Protein AF-W1XEE5-F1 (afdb_monomer_lite)

pLDDT: mean 86.68, std 12.53, range [45.91, 96.06]

InterPro domains:
  IPR011990 Tetratricopeptide-like helical domain superfamily [G3DSA:1.25.40.10] (1-64)
  IPR011990 Tetratricopeptide-like helical domain superfamily [SSF48452] (1-42)
  IPR051263 Cytochrome c-type biogenesis [PTHR47870] (1-58)

Radius of gyration: 12.19 Å; chains: 1; bounding box: 23×22×40 Å

Secondary structure (DSSP, 8-state):
--HHHHHHHHHHHHHHHHHHHHTT-HHHHHHHHHHHHHTT-TTS-HHHHHHHHHHHHHHHHHH-

Organism: NCBI:txid1403943

Structure (mmCIF, N/CA/C/O backbone):
data_AF-W1XEE5-F1
#
_entry.id   AF-W1XEE5-F1
#
loop_
_atom_site.group_PDB
_atom_site.id
_atom_site.type_symbol
_atom_site.label_atom_id
_atom_site.label_alt_id
_atom_site.label_comp_id
_atom_site.label_asym_id
_atom_site.label_entity_id
_atom_site.label_seq_id
_atom_site.pdbx_PDB_ins_code
_atom_site.Cartn_x
_atom_site.Cartn_y
_atom_site.Cartn_z
_atom_site.occupancy
_atom_site.B_iso_or_equiv
_atom_site.auth_seq_id
_atom_site.auth_comp_id
_atom_site.auth_asym_id
_atom_site.auth_atom_id
_atom_site.pdbx_PDB_model_num
ATOM 1 N N . LYS A 1 1 ? 12.904 -4.856 -25.119 1.00 45.91 1 LYS A N 1
ATOM 2 C CA . LYS A 1 1 ? 13.073 -3.804 -24.085 1.00 45.91 1 LYS A CA 1
ATOM 3 C C . LYS A 1 1 ? 11.760 -3.709 -23.303 1.00 45.91 1 LYS A C 1
ATOM 5 O O . LYS A 1 1 ? 10.871 -3.021 -23.766 1.00 45.91 1 LYS A O 1
ATOM 10 N N . ALA A 1 2 ? 11.606 -4.463 -22.213 1.00 52.88 2 ALA A N 1
ATOM 11 C CA . ALA A 1 2 ? 10.395 -4.457 -21.366 1.00 52.88 2 ALA A CA 1
ATOM 12 C C . ALA A 1 2 ? 10.755 -4.149 -19.898 1.00 52.88 2 ALA A C 1
ATOM 14 O O . ALA A 1 2 ? 10.155 -3.289 -19.275 1.00 52.88 2 ALA A O 1
ATOM 15 N N . LEU A 1 3 ? 11.889 -4.689 -19.437 1.00 55.19 3 LEU A N 1
ATOM 16 C CA . LEU A 1 3 ? 12.429 -4.529 -18.078 1.00 55.19 3 LEU A CA 1
ATOM 17 C C . LEU A 1 3 ? 12.593 -3.082 -17.566 1.00 55.19 3 LEU A C 1
ATOM 19 O O . LEU A 1 3 ? 12.635 -2.869 -16.357 1.00 55.19 3 LEU A O 1
ATOM 23 N N . ALA A 1 4 ? 12.750 -2.093 -18.452 1.00 54.47 4 ALA A N 1
ATOM 24 C CA . ALA A 1 4 ? 12.961 -0.698 -18.053 1.00 54.47 4 ALA A CA 1
ATOM 25 C C . ALA A 1 4 ? 11.655 0.017 -17.665 1.00 54.47 4 ALA A C 1
ATOM 27 O O . ALA A 1 4 ? 11.685 0.884 -16.798 1.00 54.47 4 ALA A O 1
ATOM 28 N N . LEU A 1 5 ? 10.527 -0.362 -18.279 1.00 53.56 5 LEU A N 1
ATOM 29 C CA . LEU A 1 5 ? 9.215 0.202 -17.951 1.00 53.56 5 LEU A CA 1
ATOM 30 C C . LEU A 1 5 ? 8.749 -0.331 -16.588 1.00 53.56 5 LEU A C 1
ATOM 32 O O . LEU A 1 5 ? 8.472 0.467 -15.696 1.00 53.56 5 LEU A O 1
ATOM 36 N N . ASP A 1 6 ? 8.852 -1.648 -16.379 1.00 66.88 6 ASP A N 1
ATOM 37 C CA . ASP A 1 6 ? 8.479 -2.302 -15.114 1.00 66.88 6 ASP A CA 1
ATOM 38 C C . ASP A 1 6 ? 9.286 -1.776 -13.914 1.00 66.88 6 ASP A C 1
ATOM 40 O O . ASP A 1 6 ? 8.782 -1.653 -12.800 1.00 66.88 6 ASP A O 1
ATOM 44 N N . SER A 1 7 ? 10.565 -1.440 -14.123 1.00 67.25 7 SER A N 1
ATOM 45 C CA . SER A 1 7 ? 11.443 -0.966 -13.041 1.00 67.25 7 SER A CA 1
ATOM 46 C C . SER A 1 7 ? 11.054 0.426 -12.535 1.00 67.25 7 SER A C 1
ATOM 48 O O . SER A 1 7 ? 11.105 0.687 -11.329 1.00 67.25 7 SER A O 1
ATOM 50 N N . ASN A 1 8 ? 10.668 1.317 -13.450 1.00 75.56 8 ASN A N 1
ATOM 51 C CA . ASN A 1 8 ? 10.263 2.675 -13.099 1.00 75.56 8 ASN A CA 1
ATOM 52 C C . ASN A 1 8 ? 8.889 2.675 -12.429 1.00 75.56 8 ASN A C 1
ATOM 54 O O . ASN A 1 8 ? 8.684 3.407 -11.464 1.00 75.56 8 ASN A O 1
ATOM 58 N N . GLU A 1 9 ? 7.983 1.817 -12.894 1.00 82.25 9 GLU A N 1
ATOM 59 C CA . GLU A 1 9 ? 6.641 1.680 -12.334 1.00 82.25 9 GLU A CA 1
ATOM 60 C C . GLU A 1 9 ? 6.672 1.153 -10.895 1.00 82.25 9 GLU A C 1
ATOM 62 O O . GLU A 1 9 ? 6.074 1.753 -10.005 1.00 82.25 9 GLU A O 1
ATOM 67 N N . ILE A 1 10 ? 7.461 0.108 -10.625 1.00 85.88 10 ILE A N 1
ATOM 68 C CA . ILE A 1 10 ? 7.637 -0.423 -9.266 1.00 85.88 10 ILE A CA 1
ATOM 69 C C . ILE A 1 10 ? 8.215 0.640 -8.326 1.00 85.88 10 ILE A C 1
ATOM 71 O O . ILE A 1 10 ? 7.734 0.807 -7.207 1.00 85.88 10 ILE A O 1
ATOM 75 N N . THR A 1 11 ? 9.235 1.374 -8.775 1.00 87.81 11 THR A N 1
ATOM 76 C CA . THR A 1 11 ? 9.864 2.425 -7.960 1.00 87.81 11 THR A CA 1
ATOM 77 C C . THR A 1 11 ? 8.876 3.553 -7.659 1.00 87.81 11 THR A C 1
ATOM 79 O O . THR A 1 11 ? 8.792 4.007 -6.519 1.00 87.81 11 THR A O 1
ATOM 82 N N . ALA A 1 12 ? 8.084 3.968 -8.652 1.00 90.56 12 ALA A N 1
ATOM 83 C CA . ALA A 1 12 ? 7.051 4.983 -8.481 1.00 90.56 12 ALA A CA 1
ATOM 84 C C . ALA A 1 12 ? 5.956 4.529 -7.502 1.00 90.56 12 ALA A C 1
ATOM 86 O O . ALA A 1 12 ? 5.600 5.277 -6.595 1.00 90.56 12 ALA A O 1
ATOM 87 N N . LEU A 1 13 ? 5.468 3.290 -7.626 1.00 91.81 13 LEU A N 1
ATOM 88 C CA . LEU A 1 13 ? 4.465 2.729 -6.715 1.00 91.81 13 LEU A CA 1
ATOM 89 C C . LEU A 1 13 ? 4.984 2.624 -5.275 1.00 91.81 13 LEU A C 1
ATOM 91 O O . LEU A 1 13 ? 4.260 2.956 -4.340 1.00 91.81 13 LEU A O 1
ATOM 95 N N . MET A 1 14 ? 6.243 2.218 -5.087 1.00 91.69 14 MET A N 1
ATOM 96 C CA . MET A 1 14 ? 6.876 2.155 -3.763 1.00 91.69 14 MET A CA 1
ATOM 97 C C . MET A 1 14 ? 7.019 3.539 -3.115 1.00 91.69 14 MET A C 1
ATOM 99 O O . MET A 1 14 ? 6.796 3.683 -1.909 1.00 91.69 14 MET A O 1
ATOM 103 N N . LEU A 1 15 ? 7.364 4.561 -3.906 1.00 94.25 15 LEU A N 1
ATOM 104 C CA . LEU A 1 15 ? 7.439 5.951 -3.449 1.00 94.25 15 LEU A CA 1
ATOM 105 C C . LEU A 1 15 ? 6.063 6.488 -3.050 1.00 94.25 15 LEU A C 1
ATOM 107 O O . LEU A 1 15 ? 5.928 7.030 -1.958 1.00 94.25 15 LEU A O 1
ATOM 111 N N . LEU A 1 16 ? 5.040 6.278 -3.884 1.00 95.31 16 LEU A N 1
ATOM 112 C CA . LEU A 1 16 ? 3.662 6.668 -3.574 1.00 95.31 16 LEU A CA 1
ATOM 113 C C . LEU A 1 16 ? 3.143 5.967 -2.313 1.00 95.31 16 LEU A C 1
ATOM 115 O O . LEU A 1 16 ? 2.470 6.589 -1.498 1.00 95.31 16 LEU A O 1
ATOM 119 N N . ALA A 1 17 ? 3.474 4.686 -2.120 1.00 94.69 17 ALA A N 1
ATOM 120 C CA . ALA A 1 17 ? 3.072 3.950 -0.924 1.00 94.69 17 ALA A CA 1
ATOM 121 C C . ALA A 1 17 ? 3.718 4.534 0.339 1.00 94.69 17 ALA A C 1
ATOM 123 O O . ALA A 1 17 ? 3.063 4.678 1.370 1.00 94.69 17 ALA A O 1
ATOM 124 N N . SER A 1 18 ? 4.997 4.902 0.239 1.00 94.00 18 SER A N 1
ATOM 125 C CA . SER A 1 18 ? 5.746 5.524 1.335 1.00 94.00 18 SER A CA 1
ATOM 126 C C . SER A 1 18 ? 5.217 6.922 1.661 1.00 94.00 18 SER A C 1
ATOM 128 O O . SER A 1 18 ? 5.062 7.251 2.832 1.00 94.00 18 SER A O 1
ATOM 130 N N . ASP A 1 19 ? 4.891 7.723 0.645 1.00 96.06 19 ASP A N 1
ATOM 131 C CA . ASP A 1 19 ? 4.266 9.041 0.810 1.00 96.06 19 ASP A CA 1
ATOM 132 C C . ASP A 1 19 ? 2.893 8.932 1.491 1.00 96.06 19 ASP A C 1
ATOM 134 O O . ASP A 1 19 ? 2.651 9.575 2.511 1.00 96.06 19 ASP A O 1
ATOM 138 N N . ALA A 1 20 ? 2.036 8.025 1.016 1.00 95.50 20 ALA A N 1
ATOM 139 C CA . ALA A 1 20 ? 0.748 7.751 1.643 1.00 95.50 20 ALA A CA 1
ATOM 140 C C . ALA A 1 20 ? 0.904 7.312 3.110 1.00 95.50 20 ALA A C 1
ATOM 142 O O . ALA A 1 20 ? 0.181 7.792 3.982 1.00 95.50 20 ALA A O 1
ATOM 143 N N . PHE A 1 21 ? 1.879 6.450 3.410 1.00 94.38 21 PHE A N 1
ATOM 144 C CA . PHE A 1 21 ? 2.165 6.025 4.780 1.00 94.38 21 PHE A CA 1
ATOM 145 C C . PHE A 1 21 ? 2.585 7.200 5.676 1.00 94.38 21 PHE A C 1
ATOM 147 O O . PHE A 1 21 ? 2.099 7.317 6.799 1.00 94.38 21 PHE A O 1
ATOM 154 N N . MET A 1 22 ? 3.445 8.092 5.173 1.00 93.19 22 MET A N 1
ATOM 155 C CA . MET A 1 22 ? 3.892 9.291 5.894 1.00 93.19 22 MET A CA 1
ATOM 156 C C . MET A 1 22 ? 2.751 10.282 6.151 1.00 93.19 22 MET A C 1
ATOM 158 O O . MET A 1 22 ? 2.742 10.950 7.181 1.00 93.19 22 MET A O 1
ATOM 162 N N . GLN A 1 23 ? 1.768 10.345 5.253 1.00 94.81 23 GLN A N 1
ATOM 163 C CA . GLN A 1 23 ? 0.561 11.163 5.409 1.00 94.81 23 GLN A CA 1
ATOM 164 C C . GLN A 1 23 ? -0.509 10.514 6.307 1.00 94.81 23 GLN A C 1
ATOM 166 O O . GLN A 1 23 ? -1.621 11.024 6.393 1.00 94.81 23 GLN A O 1
ATOM 171 N N . ALA A 1 24 ? -0.197 9.390 6.965 1.00 94.00 24 ALA A N 1
ATOM 172 C CA . ALA A 1 24 ? -1.144 8.559 7.713 1.00 94.00 24 ALA A CA 1
ATOM 173 C C . ALA A 1 24 ? -2.300 7.987 6.861 1.00 94.00 24 ALA A C 1
ATOM 175 O O . ALA A 1 24 ? -3.267 7.440 7.392 1.00 94.00 24 ALA A O 1
ATOM 176 N N . ASN A 1 25 ? -2.172 8.014 5.530 1.00 95.56 25 ASN A N 1
ATOM 177 C CA . ASN A 1 25 ? -3.091 7.380 4.587 1.00 95.56 25 ASN A CA 1
ATOM 178 C C . 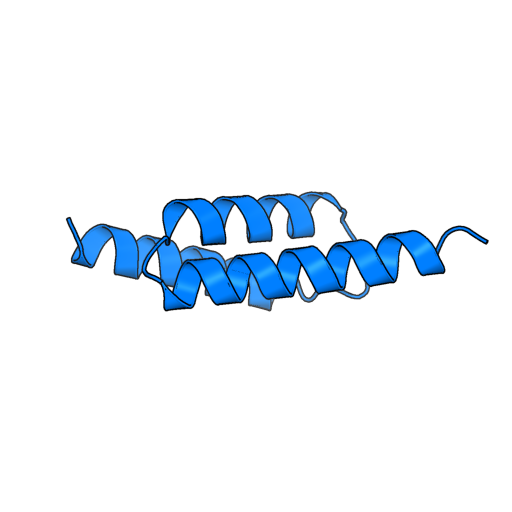ASN A 1 25 ? -2.757 5.888 4.456 1.00 95.56 25 ASN A C 1
ATOM 180 O O . ASN A 1 25 ? -2.412 5.380 3.385 1.00 95.56 25 ASN A O 1
ATOM 184 N N . TYR A 1 26 ? -2.856 5.163 5.570 1.00 94.75 26 TYR A N 1
ATOM 185 C CA . TYR A 1 26 ? -2.460 3.757 5.654 1.00 94.75 26 TYR A CA 1
ATOM 186 C C . TYR A 1 26 ? -3.238 2.860 4.685 1.00 94.75 26 TYR A C 1
ATOM 188 O O . TYR A 1 26 ? -2.656 1.939 4.119 1.00 94.75 26 TYR A O 1
ATOM 196 N N . ALA A 1 27 ? -4.521 3.153 4.439 1.00 93.69 27 ALA A N 1
ATOM 197 C CA . ALA A 1 27 ? -5.340 2.420 3.471 1.00 93.69 27 ALA A CA 1
ATOM 198 C C . ALA A 1 27 ? -4.728 2.458 2.059 1.00 93.69 27 ALA A C 1
ATOM 200 O O . ALA A 1 27 ? -4.544 1.421 1.425 1.00 93.69 27 ALA A O 1
ATOM 201 N N . GLN A 1 28 ? -4.337 3.652 1.608 1.00 95.12 28 GLN A N 1
ATOM 202 C CA . GLN A 1 28 ? -3.732 3.858 0.295 1.00 95.12 28 GLN A CA 1
ATOM 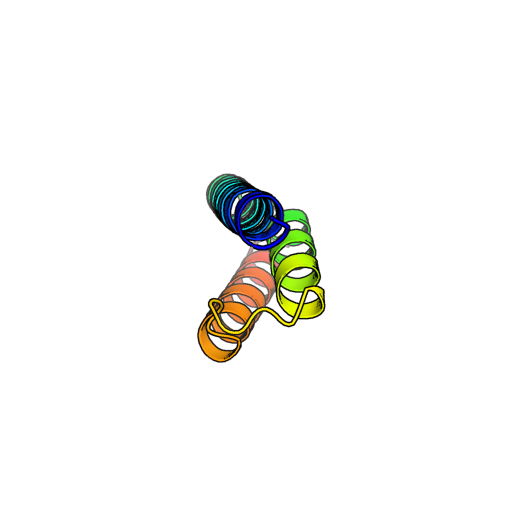203 C C . GLN A 1 28 ? -2.332 3.233 0.216 1.00 95.12 28 GLN A C 1
ATOM 205 O O . GLN A 1 28 ? -1.992 2.611 -0.790 1.00 95.12 28 GLN A O 1
ATOM 210 N N . ALA A 1 29 ? -1.533 3.343 1.283 1.00 96.00 29 ALA A N 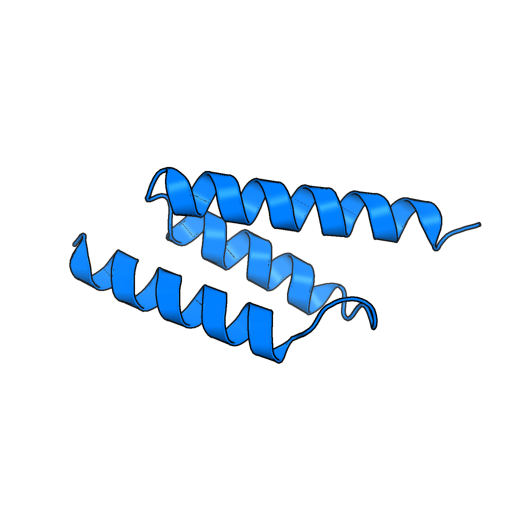1
ATOM 211 C CA . ALA A 1 29 ? -0.224 2.695 1.355 1.00 96.00 29 ALA A CA 1
ATOM 212 C C . ALA A 1 29 ? -0.334 1.168 1.199 1.00 96.00 29 ALA A C 1
ATOM 214 O O . ALA A 1 29 ? 0.403 0.567 0.414 1.00 96.00 29 ALA A O 1
ATOM 215 N N . ILE A 1 30 ? -1.299 0.550 1.893 1.00 95.44 30 ILE A N 1
ATOM 216 C CA . ILE A 1 30 ? -1.574 -0.890 1.805 1.00 95.44 30 ILE A CA 1
ATOM 217 C C . ILE A 1 30 ? -1.934 -1.283 0.372 1.00 95.44 30 ILE A C 1
ATOM 219 O O . ILE A 1 30 ? -1.315 -2.200 -0.161 1.00 95.44 30 ILE A O 1
ATOM 223 N N . GLU A 1 31 ? -2.875 -0.583 -0.268 1.00 95.44 31 GLU A N 1
ATOM 224 C CA . GLU A 1 31 ? -3.280 -0.878 -1.650 1.00 95.44 31 GLU A CA 1
ATOM 225 C C . GLU A 1 31 ? -2.110 -0.806 -2.638 1.00 95.44 31 GLU A C 1
ATOM 227 O O . GLU A 1 31 ? -1.983 -1.658 -3.521 1.00 95.44 31 GLU A O 1
ATOM 232 N N . LEU A 1 32 ? -1.238 0.195 -2.493 1.00 94.88 32 LEU A N 1
ATOM 233 C CA . LEU A 1 32 ? -0.084 0.379 -3.372 1.00 94.88 32 LEU A CA 1
ATOM 234 C C . LEU A 1 32 ? 0.952 -0.734 -3.194 1.00 94.88 32 LEU A C 1
ATOM 236 O O . LEU A 1 32 ? 1.414 -1.298 -4.188 1.00 94.88 32 LEU A O 1
ATOM 240 N N . TRP A 1 33 ? 1.278 -1.113 -1.956 1.00 94.25 33 TRP A N 1
ATOM 241 C CA . TRP A 1 33 ? 2.152 -2.264 -1.713 1.00 94.25 33 TRP A CA 1
ATOM 242 C C . TRP A 1 33 ? 1.537 -3.568 -2.219 1.00 94.25 33 TRP A C 1
ATOM 244 O O . TRP A 1 33 ? 2.252 -4.406 -2.762 1.00 94.25 33 TRP A O 1
ATOM 254 N N . GLN A 1 34 ? 0.220 -3.735 -2.112 1.00 92.81 34 GLN A N 1
ATOM 255 C CA . GLN A 1 34 ? -0.461 -4.919 -2.628 1.00 92.81 34 GLN A CA 1
ATOM 256 C C . GLN A 1 34 ? -0.353 -5.010 -4.157 1.00 92.81 34 GLN A C 1
ATOM 258 O O . GLN A 1 34 ? 0.052 -6.049 -4.671 1.00 92.81 34 GLN A O 1
ATOM 263 N N . LYS A 1 35 ? -0.556 -3.894 -4.873 1.00 91.19 35 LYS A N 1
ATOM 264 C CA . LYS A 1 35 ? -0.317 -3.822 -6.326 1.00 91.19 35 LYS A CA 1
ATOM 265 C C . LYS A 1 35 ? 1.115 -4.206 -6.689 1.00 91.19 35 LYS A C 1
ATOM 267 O O . LYS A 1 35 ? 1.323 -4.988 -7.607 1.00 91.19 35 LYS A O 1
ATOM 272 N N . VAL A 1 36 ? 2.109 -3.699 -5.957 1.00 90.19 36 VAL A N 1
ATOM 273 C CA . VAL A 1 36 ? 3.524 -4.041 -6.196 1.00 90.19 36 VAL A CA 1
ATOM 274 C C . VAL A 1 36 ? 3.802 -5.530 -5.951 1.00 90.19 36 VAL A C 1
ATOM 276 O O . VAL A 1 36 ? 4.618 -6.126 -6.656 1.00 90.19 36 VAL A O 1
ATOM 279 N N . MET A 1 37 ? 3.116 -6.151 -4.988 1.00 89.19 37 MET A N 1
ATOM 280 C CA . MET A 1 37 ? 3.201 -7.592 -4.744 1.00 89.19 37 MET A CA 1
ATOM 281 C C . MET A 1 37 ? 2.648 -8.402 -5.921 1.00 89.19 37 MET A C 1
ATOM 283 O O . MET A 1 37 ? 3.281 -9.376 -6.338 1.00 89.19 37 MET A O 1
ATOM 287 N N . ASP A 1 38 ? 1.521 -7.959 -6.482 1.00 88.00 38 ASP A N 1
ATOM 288 C CA . ASP A 1 38 ? 0.843 -8.603 -7.612 1.00 88.00 38 ASP A CA 1
ATOM 289 C C . ASP A 1 38 ? 1.661 -8.533 -8.909 1.00 88.00 38 ASP A C 1
ATOM 291 O O . ASP A 1 38 ? 1.599 -9.447 -9.731 1.00 88.00 38 ASP A O 1
ATOM 295 N N . LEU A 1 39 ? 2.520 -7.515 -9.061 1.00 84.31 39 LEU A N 1
ATOM 296 C CA . LEU A 1 39 ? 3.484 -7.432 -10.169 1.00 84.31 39 LEU A CA 1
ATOM 297 C C . LEU A 1 39 ? 4.519 -8.572 -10.153 1.00 84.31 39 LEU A C 1
ATOM 299 O O . LEU A 1 39 ? 5.242 -8.757 -11.131 1.00 84.31 39 LEU A O 1
ATOM 303 N N . ASN A 1 40 ? 4.614 -9.339 -9.057 1.00 78.94 40 ASN A N 1
ATOM 304 C CA . ASN A 1 40 ? 5.408 -10.567 -8.942 1.00 78.94 40 ASN A CA 1
ATOM 305 C C . ASN A 1 40 ? 6.901 -10.385 -9.308 1.00 78.94 40 ASN A C 1
ATOM 307 O O . ASN A 1 40 ? 7.591 -11.354 -9.627 1.00 78.94 40 ASN A O 1
ATOM 311 N N . SER A 1 41 ? 7.417 -9.153 -9.239 1.00 80.81 41 SER A N 1
ATOM 312 C CA . SER A 1 41 ? 8.762 -8.810 -9.702 1.00 80.81 41 SER A CA 1
ATOM 313 C C . SER A 1 41 ? 9.847 -9.400 -8.794 1.00 80.81 41 SER A C 1
ATOM 315 O O . SER A 1 41 ? 9.777 -9.231 -7.575 1.00 80.81 41 SER A O 1
ATOM 317 N N . PRO A 1 42 ? 10.901 -10.028 -9.351 1.00 81.00 42 PRO A N 1
ATOM 318 C CA . PRO A 1 42 ? 11.998 -10.603 -8.566 1.00 81.00 42 PRO A CA 1
ATOM 319 C C . PRO A 1 42 ? 12.863 -9.544 -7.870 1.00 81.00 42 PRO A C 1
ATOM 321 O O . PRO A 1 42 ? 13.684 -9.875 -7.022 1.00 81.00 42 PRO A O 1
ATOM 324 N N . ARG A 1 43 ? 12.699 -8.265 -8.230 1.00 80.69 43 ARG A N 1
ATOM 325 C CA . ARG A 1 43 ? 13.410 -7.140 -7.606 1.00 80.69 43 ARG A CA 1
ATOM 326 C C . ARG A 1 43 ? 12.801 -6.722 -6.271 1.00 80.69 43 ARG A C 1
ATOM 328 O O . ARG A 1 43 ? 13.443 -6.002 -5.515 1.00 80.69 43 ARG A O 1
ATOM 335 N N . ILE A 1 44 ? 11.564 -7.136 -6.007 1.00 85.25 44 ILE A N 1
ATOM 336 C CA . ILE A 1 44 ? 10.833 -6.768 -4.803 1.00 85.25 44 ILE A CA 1
ATOM 337 C C . ILE A 1 44 ? 10.992 -7.858 -3.755 1.00 85.25 44 ILE A C 1
ATOM 339 O O . ILE A 1 44 ? 10.699 -9.031 -3.993 1.00 85.25 44 ILE A O 1
ATOM 343 N N . ASN A 1 45 ? 11.389 -7.449 -2.554 1.00 89.00 45 ASN A N 1
ATOM 344 C CA . ASN A 1 45 ? 11.344 -8.320 -1.395 1.00 89.00 45 ASN A CA 1
ATOM 345 C C . AS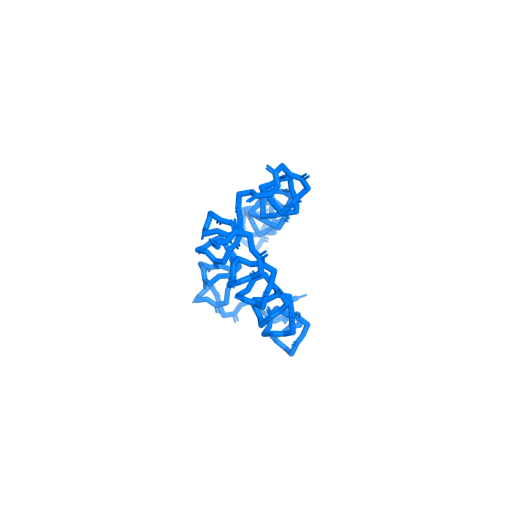N A 1 45 ? 9.904 -8.384 -0.866 1.00 89.00 45 ASN A C 1
ATOM 347 O O . ASN A 1 45 ? 9.430 -7.472 -0.189 1.00 89.00 45 ASN A O 1
ATOM 351 N N . ARG A 1 46 ? 9.195 -9.473 -1.180 1.00 87.88 46 ARG A N 1
ATOM 352 C CA . ARG A 1 46 ? 7.805 -9.666 -0.735 1.00 87.88 46 ARG A CA 1
ATOM 353 C C . ARG A 1 46 ? 7.678 -9.706 0.777 1.00 87.88 46 ARG A C 1
ATOM 355 O O . ARG A 1 46 ? 6.687 -9.209 1.292 1.00 87.88 46 ARG A O 1
ATOM 362 N N . THR A 1 47 ? 8.672 -10.246 1.479 1.00 91.88 47 THR A N 1
ATOM 363 C CA . THR A 1 47 ? 8.680 -10.269 2.944 1.00 91.88 47 THR A CA 1
ATOM 364 C C . THR A 1 47 ? 8.652 -8.847 3.494 1.00 91.88 47 THR A C 1
ATOM 366 O O . THR A 1 47 ? 7.796 -8.534 4.313 1.00 91.88 47 THR A O 1
ATOM 369 N N . GLN A 1 48 ? 9.496 -7.962 2.953 1.00 90.69 48 GLN A N 1
ATOM 370 C CA . GLN A 1 48 ? 9.517 -6.549 3.337 1.00 90.69 48 GLN A CA 1
ATOM 371 C C . GLN A 1 48 ? 8.175 -5.860 3.049 1.00 90.69 48 GLN A C 1
ATOM 373 O O . GLN A 1 48 ? 7.664 -5.130 3.891 1.00 90.69 48 GLN A O 1
ATOM 378 N N . LEU A 1 49 ? 7.566 -6.124 1.888 1.00 91.50 49 LEU A N 1
ATOM 379 C CA . LEU A 1 49 ? 6.241 -5.587 1.559 1.00 91.50 49 LEU A CA 1
ATOM 380 C C . LEU A 1 49 ? 5.159 -6.059 2.535 1.00 91.50 49 LEU A C 1
ATOM 382 O O . LEU A 1 49 ? 4.337 -5.260 2.977 1.00 91.50 49 LEU A O 1
ATOM 386 N N . VAL A 1 50 ? 5.147 -7.352 2.869 1.00 93.56 50 VAL A N 1
ATOM 387 C CA . VAL A 1 50 ? 4.201 -7.928 3.834 1.00 93.56 50 VAL A CA 1
ATOM 388 C C . VAL A 1 50 ? 4.376 -7.277 5.206 1.00 93.56 50 VAL A C 1
ATOM 390 O O . VAL A 1 50 ? 3.383 -6.929 5.844 1.00 93.56 50 VAL A O 1
ATOM 393 N N . GLU A 1 51 ? 5.616 -7.062 5.648 1.00 94.94 51 GLU A N 1
ATOM 394 C CA . GLU A 1 51 ? 5.917 -6.346 6.891 1.00 94.94 51 GLU A CA 1
ATOM 395 C C . GLU A 1 51 ? 5.388 -4.905 6.859 1.00 94.94 51 GLU A C 1
ATOM 397 O O . GLU A 1 51 ? 4.690 -4.495 7.789 1.00 94.94 51 GLU A O 1
ATOM 402 N N . SER A 1 52 ? 5.632 -4.160 5.775 1.00 93.88 52 SER A N 1
ATOM 403 C CA . SER A 1 52 ? 5.117 -2.795 5.599 1.00 93.88 52 SER A CA 1
ATOM 404 C C . SER A 1 52 ? 3.586 -2.743 5.618 1.00 93.88 52 SER A C 1
ATOM 406 O O . SER A 1 52 ? 3.003 -1.930 6.337 1.00 93.88 52 SER A O 1
ATOM 408 N N . ILE A 1 53 ? 2.919 -3.659 4.906 1.00 94.62 53 ILE A N 1
ATOM 409 C CA . ILE A 1 53 ? 1.454 -3.778 4.895 1.00 94.62 53 ILE A CA 1
ATOM 410 C C . ILE A 1 53 ? 0.920 -4.068 6.301 1.00 94.62 53 ILE A C 1
ATOM 412 O O . ILE A 1 53 ? -0.043 -3.438 6.740 1.00 94.62 53 ILE A O 1
ATOM 416 N N . ASN A 1 54 ? 1.527 -5.011 7.023 1.00 95.25 54 ASN A N 1
ATOM 417 C CA . ASN A 1 54 ? 1.106 -5.352 8.382 1.00 95.25 54 ASN A CA 1
ATOM 418 C C . ASN A 1 54 ? 1.286 -4.170 9.342 1.00 95.25 54 ASN A C 1
ATOM 420 O O . ASN A 1 54 ? 0.404 -3.918 10.164 1.00 95.25 54 ASN A O 1
ATOM 424 N N . MET A 1 55 ? 2.378 -3.414 9.203 1.00 94.38 55 MET A N 1
ATOM 425 C CA . MET A 1 55 ? 2.622 -2.208 9.992 1.00 94.38 55 MET A CA 1
ATOM 426 C C . MET A 1 55 ? 1.575 -1.126 9.712 1.00 94.38 55 MET A C 1
ATOM 428 O O . MET A 1 55 ? 0.990 -0.585 10.648 1.00 94.38 55 MET A O 1
ATOM 432 N N . ALA A 1 56 ? 1.270 -0.846 8.442 1.00 94.56 56 ALA A N 1
ATOM 433 C CA . ALA A 1 56 ? 0.220 0.108 8.093 1.00 94.56 56 ALA A CA 1
ATOM 434 C C . ALA A 1 56 ? -1.154 -0.327 8.608 1.00 94.56 56 ALA A C 1
ATOM 4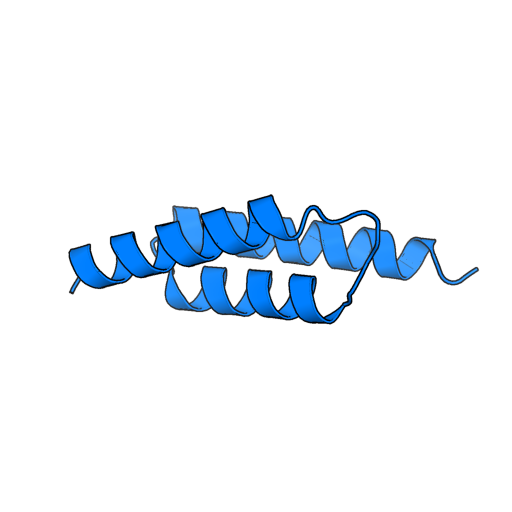36 O O . ALA A 1 56 ? -1.870 0.496 9.165 1.0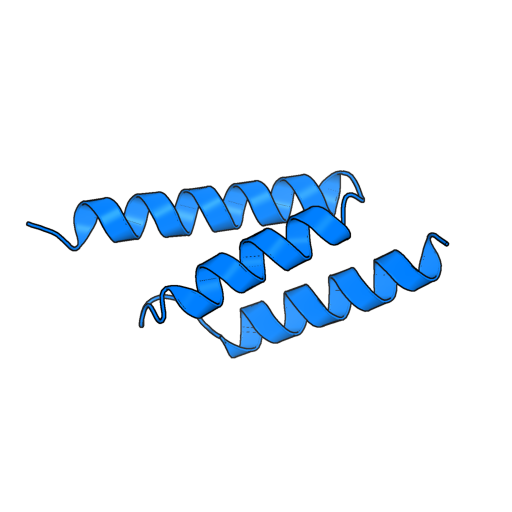0 94.56 56 ALA A O 1
ATOM 437 N N . LYS A 1 57 ? -1.502 -1.618 8.525 1.00 94.31 57 LYS A N 1
ATOM 438 C CA . LYS A 1 57 ? -2.750 -2.147 9.108 1.00 94.31 57 LYS A CA 1
ATOM 439 C C . LYS A 1 57 ? -2.806 -1.965 10.624 1.00 94.31 57 LYS A C 1
ATOM 441 O O . LYS A 1 57 ? -3.881 -1.726 11.169 1.00 94.31 57 LYS A O 1
ATOM 446 N N . LEU A 1 58 ? -1.677 -2.119 11.314 1.00 95.00 58 LEU A N 1
ATOM 447 C CA . LEU A 1 58 ? -1.594 -1.896 12.756 1.00 95.00 58 LEU A CA 1
ATOM 448 C C . LEU A 1 58 ? -1.792 -0.417 13.101 1.00 95.00 58 LEU A C 1
ATOM 450 O O . LEU A 1 58 ? -2.540 -0.110 14.023 1.00 95.00 58 LEU A O 1
ATOM 454 N N . LEU A 1 59 ? -1.133 0.488 12.374 1.00 93.56 59 LEU A N 1
ATOM 455 C CA . LEU A 1 59 ? -1.248 1.930 12.595 1.00 93.56 59 LEU A CA 1
ATOM 456 C C . LEU A 1 59 ? -2.635 2.461 12.234 1.00 93.56 59 LEU A C 1
ATOM 458 O O . LEU A 1 59 ? -3.183 3.254 12.994 1.00 93.56 59 LEU A O 1
ATOM 462 N N . GLN A 1 60 ? -3.233 1.965 11.150 1.00 92.62 60 GLN A N 1
ATOM 463 C CA . GLN A 1 60 ? -4.615 2.258 10.774 1.00 92.62 60 GLN A CA 1
ATOM 464 C C . GLN A 1 60 ? -5.571 1.945 11.926 1.00 92.62 60 GLN A C 1
ATOM 466 O O . GLN A 1 60 ? -6.293 2.817 12.383 1.00 92.62 60 GLN A O 1
ATOM 471 N N . ARG A 1 61 ? -5.482 0.739 12.497 1.00 91.31 61 ARG A N 1
ATOM 472 C CA . ARG A 1 61 ? -6.309 0.351 13.651 1.00 91.31 61 ARG A CA 1
ATOM 473 C C . ARG A 1 61 ? -6.029 1.132 14.935 1.00 91.31 61 ARG A C 1
ATOM 475 O O . ARG A 1 61 ? -6.818 1.042 15.862 1.00 91.31 61 ARG A O 1
ATOM 482 N N . ARG A 1 62 ? -4.879 1.804 15.040 1.00 88.81 62 ARG A N 1
ATOM 483 C CA . ARG A 1 62 ? -4.551 2.690 16.170 1.00 88.81 62 ARG A CA 1
ATOM 484 C C . ARG A 1 62 ? -5.004 4.133 15.946 1.00 88.81 62 ARG A C 1
ATOM 486 O O . ARG A 1 62 ? -4.907 4.919 16.881 1.00 88.81 62 ARG A O 1
ATOM 493 N N . SER A 1 63 ? -5.365 4.488 14.713 1.00 74.94 63 SER A N 1
ATOM 494 C CA . SER A 1 63 ? -5.818 5.830 14.334 1.00 74.94 63 SER A CA 1
ATOM 495 C C . SER A 1 63 ? -7.341 5.933 14.176 1.00 74.94 63 SER A C 1
ATOM 497 O O . SER A 1 63 ? -7.833 7.057 14.112 1.00 74.94 63 SER A O 1
ATOM 499 N N . ASP A 1 64 ? -8.053 4.798 14.167 1.00 59.31 64 ASP A N 1
ATOM 500 C CA . ASP A 1 64 ? -9.488 4.669 14.493 1.00 59.31 64 ASP A CA 1
ATOM 501 C C . ASP A 1 64 ? -9.733 4.777 16.011 1.00 59.31 64 ASP A C 1
ATOM 503 O O . ASP A 1 64 ? -10.743 5.405 16.405 1.00 59.31 64 ASP A O 1
#

Foldseek 3Di:
DPVVVLVVLLVVLQVQLVVCVVVLVLVSNLVSLVVSVVSVDPVDDNVVSVVSNVVSVVSNVVVD

Sequence (64 aa):
KALALDSNEITALMLLASDAFMQANYAQAIELWQKVMDLNSPRINRTQLVESINMAKLLQRRSD